Protein AF-A0A9D4F0Q8-F1 (afdb_monomer_lite)

InterPro domains:
  IPR007889 DNA binding HTH domain, Psq-type [PF05225] (1-24)

Secondary structure (DSSP, 8-state):
--HHHHHHHHT--HHHHHHHHTTSS-TTPPPS---SS-HHHHHHHHHHHHHHHHTT----HHHHHHHHHHHHHHTT-PPPGGGSSS--

Sequence (88 aa):
MSVYRAARVYQVPESTLRDRARQNVSIYCHHGENKLFTEDKERKLVDHIVYMADIGYGSPLMGMQYMAWDYALSLHKPPGLDVFFSLQ

Radius of gyration: 20.19 Å; chains: 1; bounding box: 49×25×42 Å

pLDDT: mean 74.23, std 14.29, range [35.09, 95.19]

Organism: Dreissena polymorpha (NCBI:txid45954)

Structure (mmCIF, N/CA/C/O backbone):
data_AF-A0A9D4F0Q8-F1
#
_entry.id   AF-A0A9D4F0Q8-F1
#
loop_
_atom_site.group_PDB
_atom_site.id
_atom_site.type_symbol
_atom_site.label_atom_id
_atom_site.label_alt_id
_atom_site.label_comp_id
_atom_site.label_asym_id
_atom_site.label_entity_id
_atom_site.label_seq_id
_atom_site.pdbx_PDB_ins_code
_atom_site.Cartn_x
_atom_site.Cartn_y
_atom_site.Cartn_z
_atom_site.occupancy
_atom_site.B_iso_or_equiv
_atom_site.auth_seq_id
_atom_site.auth_comp_id
_atom_site.auth_asym_id
_atom_site.auth_atom_id
_atom_site.pdbx_PDB_model_num
ATOM 1 N N . MET A 1 1 ? -29.440 1.402 19.055 1.00 68.81 1 MET A N 1
ATOM 2 C CA . MET A 1 1 ? -29.057 0.452 17.978 1.00 68.81 1 MET A CA 1
ATOM 3 C C . MET A 1 1 ? -28.134 -0.605 18.573 1.00 68.81 1 MET A C 1
ATOM 5 O O 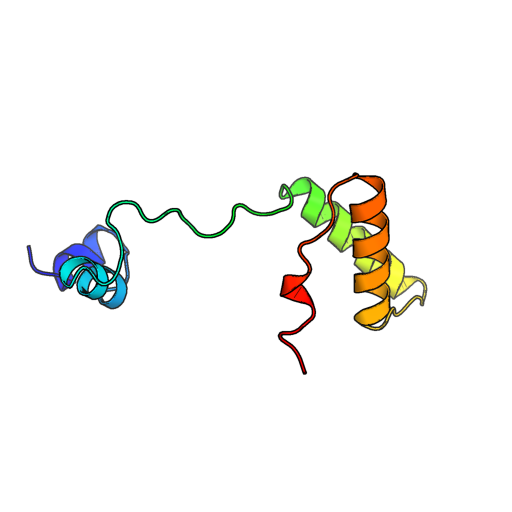. MET A 1 1 ? -27.337 -0.237 19.422 1.00 68.81 1 MET A O 1
ATOM 9 N N . SER A 1 2 ? -28.223 -1.880 18.173 1.00 88.94 2 SER A N 1
ATOM 10 C CA . SER A 1 2 ? -27.227 -2.883 18.589 1.00 88.94 2 SER A CA 1
ATOM 11 C C . SER A 1 2 ? -25.924 -2.714 17.803 1.00 88.94 2 SER A C 1
ATOM 13 O O . SER A 1 2 ? -25.954 -2.264 16.654 1.00 88.94 2 SER A O 1
ATOM 15 N N . VAL A 1 3 ? -24.792 -3.106 18.399 1.00 86.50 3 VAL A N 1
ATOM 16 C CA . VAL A 1 3 ? -23.465 -3.041 17.754 1.00 86.50 3 VAL A CA 1
ATOM 17 C C . VAL A 1 3 ? -23.450 -3.841 16.447 1.00 86.50 3 VAL A C 1
ATOM 19 O 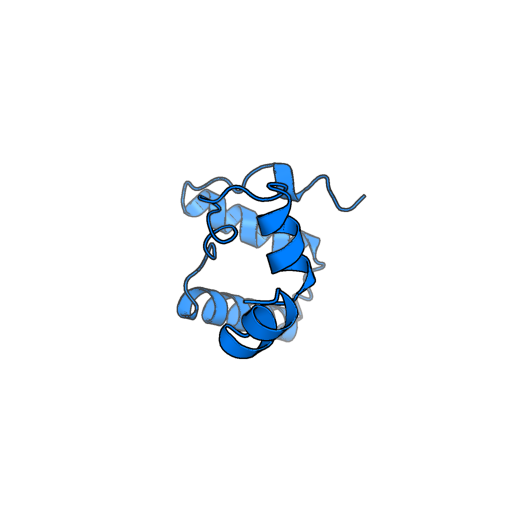O . VAL A 1 3 ? -22.958 -3.362 15.433 1.00 86.50 3 VAL A O 1
ATOM 22 N N . TYR A 1 4 ? -24.111 -5.000 16.433 1.00 88.94 4 TYR A N 1
ATOM 23 C CA . TYR A 1 4 ? -24.311 -5.822 15.239 1.00 88.94 4 TYR A CA 1
ATOM 24 C C . TYR A 1 4 ? -25.050 -5.087 14.108 1.00 88.94 4 TYR A C 1
ATOM 26 O O . TYR A 1 4 ? -24.654 -5.139 12.943 1.00 88.94 4 TYR A O 1
ATOM 34 N N . ARG A 1 5 ? -26.138 -4.377 14.440 1.00 91.81 5 ARG A N 1
ATOM 35 C CA . ARG A 1 5 ? -26.923 -3.636 13.444 1.00 91.81 5 ARG A CA 1
ATOM 36 C C . ARG A 1 5 ? -26.127 -2.457 12.889 1.00 91.81 5 ARG A C 1
ATOM 38 O O . ARG A 1 5 ? -26.190 -2.210 11.691 1.00 91.81 5 ARG A O 1
ATOM 45 N N . ALA A 1 6 ? -25.348 -1.783 13.733 1.00 90.75 6 ALA A N 1
ATOM 46 C CA . ALA A 1 6 ? -24.427 -0.738 13.300 1.00 90.75 6 ALA A CA 1
ATOM 47 C C . ALA A 1 6 ? -23.322 -1.298 12.382 1.00 90.75 6 ALA A C 1
ATOM 49 O O . ALA A 1 6 ? -23.072 -0.720 11.330 1.00 90.75 6 ALA A O 1
ATOM 50 N N . ALA A 1 7 ? -22.735 -2.454 12.711 1.00 91.56 7 ALA A N 1
ATOM 51 C CA . ALA A 1 7 ? -21.706 -3.098 11.889 1.00 91.56 7 ALA A CA 1
ATOM 52 C C . ALA A 1 7 ? -22.190 -3.364 10.455 1.00 91.56 7 ALA A C 1
ATOM 54 O O . ALA A 1 7 ? -21.498 -3.044 9.491 1.00 91.56 7 ALA A O 1
ATOM 55 N N . ARG A 1 8 ? -23.420 -3.879 10.304 1.00 90.81 8 ARG A N 1
ATOM 56 C CA . ARG A 1 8 ? -24.023 -4.115 8.982 1.00 90.81 8 ARG A CA 1
ATOM 57 C C . ARG A 1 8 ? -24.319 -2.832 8.207 1.00 90.81 8 ARG A C 1
ATOM 59 O O . ARG A 1 8 ? -24.101 -2.804 7.003 1.00 90.81 8 ARG A O 1
ATOM 66 N N . VAL A 1 9 ? -24.839 -1.802 8.875 1.00 95.19 9 VAL A N 1
ATOM 67 C CA . VAL A 1 9 ? -25.224 -0.535 8.226 1.00 95.19 9 VAL A CA 1
ATOM 68 C C . VAL A 1 9 ? -23.997 0.239 7.756 1.00 95.19 9 VAL A C 1
ATOM 70 O O . VAL A 1 9 ? -23.988 0.749 6.642 1.00 95.19 9 VAL A O 1
ATOM 73 N N . TYR A 1 10 ? -22.964 0.309 8.594 1.00 89.06 10 TYR A N 1
ATOM 74 C CA . TYR A 1 10 ? -21.770 1.107 8.322 1.00 89.06 10 TYR A CA 1
ATOM 75 C C . TYR A 1 10 ? -20.641 0.317 7.653 1.00 89.06 10 TYR A C 1
ATOM 77 O O . TYR A 1 10 ? -19.601 0.896 7.370 1.00 89.06 10 TYR A O 1
ATOM 85 N N . GLN A 1 11 ? -20.826 -0.987 7.410 1.00 90.44 11 GLN A N 1
ATOM 86 C CA . GLN A 1 11 ? -19.794 -1.884 6.869 1.00 90.44 11 GLN A CA 1
ATOM 87 C C . GLN A 1 11 ? -18.471 -1.823 7.654 1.00 90.44 11 GLN A C 1
ATOM 89 O O . GLN A 1 11 ? -17.383 -1.934 7.097 1.00 90.44 11 GLN A O 1
ATOM 94 N N . VAL A 1 12 ? -18.567 -1.654 8.974 1.00 87.62 12 VAL A N 1
ATOM 95 C CA . VAL A 1 12 ? -17.418 -1.639 9.886 1.00 87.62 12 VAL A CA 1
ATOM 96 C C . VAL A 1 12 ? -17.438 -2.927 10.711 1.00 87.62 12 VAL A C 1
ATOM 98 O O . VAL A 1 12 ? -18.507 -3.293 11.208 1.00 87.62 12 VAL A O 1
ATOM 101 N N . PRO A 1 13 ? -16.295 -3.613 10.906 1.00 91.00 13 PRO A N 1
ATOM 102 C CA . PRO A 1 13 ? -16.225 -4.798 11.754 1.00 91.00 13 PRO A CA 1
ATOM 103 C C . PRO A 1 13 ? -16.776 -4.555 13.162 1.00 91.00 13 PRO A C 1
ATOM 105 O O . PRO A 1 13 ? -16.564 -3.504 13.772 1.00 91.00 13 PRO A O 1
ATOM 108 N N . GLU A 1 14 ? -17.466 -5.557 13.709 1.00 91.12 14 GLU A N 1
ATOM 109 C CA . GLU A 1 14 ? -18.076 -5.443 15.036 1.00 91.12 14 GLU A CA 1
ATOM 110 C C . GLU A 1 14 ? -17.022 -5.231 16.133 1.00 91.12 14 GLU A C 1
ATOM 112 O O . GLU A 1 14 ? -17.266 -4.482 17.077 1.00 91.12 14 GLU A O 1
ATOM 117 N N . SER A 1 15 ? -15.837 -5.832 15.984 1.00 89.88 15 SER A N 1
ATOM 118 C CA . SER A 1 15 ? -14.687 -5.626 16.872 1.00 89.88 15 SER A CA 1
ATOM 119 C C . SER A 1 15 ? -14.319 -4.147 16.977 1.00 89.88 15 SER A C 1
ATOM 121 O O . SER A 1 15 ? -14.315 -3.600 18.075 1.00 89.88 15 SER A O 1
ATOM 12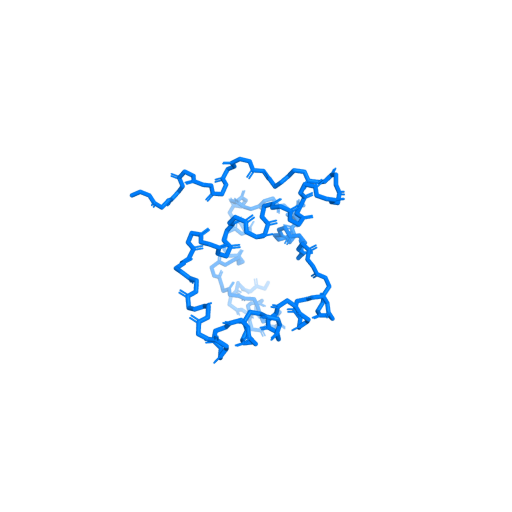3 N N . THR A 1 16 ? -14.154 -3.463 15.843 1.00 87.19 16 THR A N 1
ATOM 124 C CA . THR A 1 16 ? -13.836 -2.030 15.781 1.00 87.19 16 THR A CA 1
ATOM 125 C C . THR A 1 16 ? -14.899 -1.167 16.466 1.00 87.19 16 THR A C 1
ATOM 127 O O . THR A 1 16 ? -14.576 -0.191 17.144 1.00 87.19 16 THR A O 1
ATOM 130 N N . LEU A 1 17 ? -16.181 -1.520 16.327 1.00 88.25 17 LEU A N 1
ATOM 131 C CA . LEU A 1 17 ? -17.266 -0.803 17.003 1.00 88.25 17 LEU A CA 1
ATOM 132 C C . LEU A 1 17 ? -17.303 -1.079 18.511 1.00 88.25 17 LEU A C 1
ATOM 134 O O . LEU A 1 17 ? -17.582 -0.164 19.286 1.00 88.25 17 LEU A O 1
ATOM 138 N N . ARG A 1 18 ? -17.002 -2.311 18.943 1.00 90.81 18 ARG A N 1
ATOM 139 C CA . ARG A 1 18 ? -16.882 -2.657 20.368 1.00 90.81 18 ARG A CA 1
ATOM 140 C C . ARG A 1 18 ? -15.699 -1.945 21.016 1.00 90.81 18 ARG A C 1
ATOM 142 O O . ARG A 1 18 ? -15.856 -1.430 22.119 1.00 90.81 18 ARG A O 1
ATOM 149 N N . ASP A 1 19 ? -14.564 -1.863 20.332 1.00 88.38 19 ASP A N 1
ATOM 150 C CA . ASP A 1 19 ? -13.382 -1.150 20.821 1.00 88.38 19 ASP A CA 1
ATOM 151 C C . ASP A 1 19 ? -13.647 0.353 20.958 1.00 88.38 19 ASP A C 1
ATOM 153 O O . ASP A 1 19 ? -13.270 0.959 21.961 1.00 88.38 19 ASP A O 1
ATOM 157 N N . ARG A 1 20 ? -14.408 0.939 20.022 1.00 83.75 20 ARG A N 1
ATOM 158 C CA . ARG A 1 20 ? -14.912 2.316 20.149 1.00 83.75 20 ARG A CA 1
ATOM 159 C C . ARG A 1 20 ? -15.878 2.490 21.319 1.00 83.75 20 ARG A C 1
ATOM 161 O O . ARG A 1 20 ? -15.754 3.455 22.064 1.00 83.75 20 ARG A O 1
ATOM 168 N N . ALA A 1 21 ? -16.816 1.564 21.514 1.00 85.69 21 ALA A N 1
ATOM 169 C CA . ALA A 1 21 ? -17.768 1.628 22.627 1.00 85.69 21 ALA A CA 1
ATOM 170 C C . ALA A 1 21 ? -17.083 1.506 23.999 1.00 85.69 21 ALA A C 1
ATOM 172 O O . ALA A 1 21 ? -17.556 2.075 24.979 1.00 85.69 21 ALA A O 1
ATOM 173 N N . ARG A 1 22 ? -15.959 0.782 24.059 1.00 88.56 22 ARG A N 1
ATOM 174 C CA . ARG A 1 22 ? -15.122 0.610 25.255 1.00 88.56 22 ARG A CA 1
ATOM 175 C C . ARG A 1 22 ? -14.108 1.736 25.470 1.00 88.56 22 ARG A C 1
ATOM 177 O O . ARG A 1 22 ? -13.365 1.667 26.436 1.00 88.56 22 ARG A O 1
ATOM 184 N N . GLN A 1 23 ? -14.073 2.744 24.593 1.00 82.31 23 GLN A N 1
ATOM 185 C CA . GLN A 1 23 ? -13.092 3.839 24.614 1.00 82.31 23 GLN A CA 1
ATOM 186 C C . GLN A 1 23 ? -11.628 3.382 24.460 1.00 82.31 23 GLN A C 1
ATOM 188 O O . GLN A 1 23 ? -10.713 4.142 24.758 1.00 82.31 23 GLN A O 1
ATOM 193 N N . ASN A 1 24 ? -11.389 2.177 23.924 1.00 82.94 24 ASN A N 1
ATOM 194 C CA . ASN A 1 24 ? -10.037 1.706 23.593 1.00 82.94 24 ASN A CA 1
ATOM 195 C C . ASN A 1 24 ? -9.429 2.478 22.410 1.00 82.94 24 ASN A C 1
ATOM 197 O O . ASN A 1 24 ? -8.219 2.470 22.213 1.00 82.94 24 ASN A O 1
ATOM 201 N N . VAL A 1 25 ? -10.273 3.127 21.602 1.00 78.56 25 VAL A N 1
ATOM 202 C CA . VAL A 1 25 ? -9.877 3.921 20.436 1.00 78.56 25 VAL A CA 1
ATOM 203 C C . VAL A 1 25 ? -10.408 5.337 20.616 1.00 78.56 25 VAL A C 1
ATOM 205 O O . VAL A 1 25 ? -11.601 5.524 20.863 1.00 78.56 25 VAL A O 1
ATOM 208 N N . SER A 1 26 ? -9.530 6.333 20.474 1.00 77.00 26 SER A N 1
ATOM 209 C CA . SER A 1 26 ? -9.919 7.747 20.508 1.00 77.00 26 SER A CA 1
ATOM 210 C C . SER A 1 26 ? -10.983 8.046 19.450 1.00 77.00 26 SER A C 1
ATOM 212 O O . SER A 1 26 ? -10.915 7.555 18.322 1.00 77.00 26 SER A O 1
ATOM 214 N N . ILE A 1 27 ? -11.949 8.898 19.802 1.00 74.00 27 ILE A N 1
ATOM 215 C CA . ILE A 1 27 ? -12.959 9.419 18.866 1.00 74.00 27 ILE A CA 1
ATOM 216 C C . ILE A 1 27 ? -12.270 10.186 17.725 1.00 74.00 27 ILE A C 1
ATOM 218 O O . ILE A 1 27 ? -12.714 10.132 16.581 1.00 74.00 27 ILE A O 1
ATOM 222 N N . TYR A 1 28 ? -11.143 10.830 18.032 1.00 76.56 28 TYR A N 1
ATOM 223 C CA . TYR A 1 28 ? -10.290 11.548 17.089 1.00 76.56 28 TYR A CA 1
ATOM 224 C C . TYR A 1 28 ? -9.117 10.671 16.640 1.00 76.56 28 TYR A C 1
ATOM 226 O O . TYR A 1 28 ? -7.953 11.039 16.772 1.00 76.56 28 TYR A O 1
ATOM 234 N N . CYS A 1 29 ? -9.413 9.464 16.160 1.00 67.88 29 CYS A N 1
ATOM 235 C CA . CYS A 1 29 ? -8.413 8.624 15.514 1.00 67.88 29 CYS A CA 1
ATOM 236 C C . CYS A 1 29 ? -8.182 9.117 14.080 1.00 67.88 29 CYS A C 1
ATOM 238 O O . CYS A 1 29 ? -9.113 9.150 13.270 1.00 67.88 29 CYS A O 1
ATOM 240 N N . HIS A 1 30 ? -6.941 9.472 13.754 1.00 64.38 30 HIS A N 1
ATOM 241 C CA . HIS A 1 30 ? -6.543 9.614 12.362 1.00 64.38 30 HIS A CA 1
ATOM 242 C C . HIS A 1 30 ? -6.508 8.221 11.727 1.00 64.38 30 HIS A C 1
ATOM 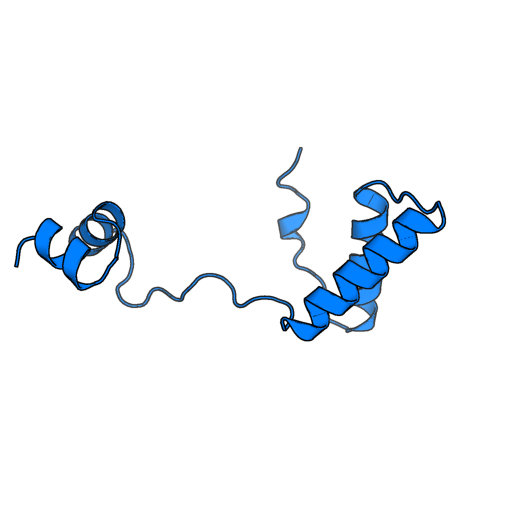244 O O . HIS A 1 30 ? -6.087 7.245 12.352 1.00 64.38 30 HIS A O 1
ATOM 250 N N . HIS A 1 31 ? -6.981 8.121 10.487 1.00 66.44 31 HIS A N 1
ATOM 251 C CA . HIS A 1 31 ? -6.606 7.009 9.615 1.00 66.44 31 HIS A CA 1
ATOM 252 C C . HIS A 1 31 ? -5.074 6.889 9.628 1.00 66.44 31 HIS A C 1
ATOM 254 O O . HIS A 1 31 ? -4.394 7.906 9.792 1.00 66.44 31 HIS A O 1
ATOM 260 N N . GLY A 1 32 ? -4.560 5.656 9.528 1.00 68.06 32 GLY A N 1
ATOM 261 C CA . GLY A 1 32 ? -3.121 5.377 9.566 1.00 68.06 32 GLY A CA 1
ATOM 262 C C . GLY A 1 32 ? -2.326 6.261 8.603 1.00 68.06 32 GLY A C 1
ATOM 263 O O . GLY A 1 32 ? -2.911 6.952 7.769 1.00 68.06 32 GLY A O 1
ATOM 264 N N . GLU A 1 33 ? -1.000 6.255 8.744 1.00 68.56 33 GLU A N 1
ATOM 265 C CA . GLU A 1 33 ? -0.120 7.159 8.000 1.00 68.56 33 GLU A CA 1
ATOM 266 C C . GLU A 1 33 ? -0.526 7.285 6.530 1.00 68.56 33 GLU A C 1
ATOM 268 O O . GLU A 1 33 ? -0.747 6.296 5.823 1.00 68.56 33 GLU A O 1
ATOM 273 N N . ASN A 1 34 ? -0.673 8.535 6.087 1.00 69.38 34 ASN A N 1
ATOM 274 C CA . ASN A 1 34 ? -0.978 8.821 4.697 1.00 69.38 34 ASN A CA 1
ATOM 275 C C . ASN A 1 34 ? 0.107 8.178 3.832 1.00 69.38 34 ASN A C 1
ATOM 277 O O . ASN A 1 34 ? 1.291 8.282 4.154 1.00 69.38 34 ASN A O 1
ATOM 281 N N . LYS A 1 35 ? -0.299 7.538 2.730 1.00 73.75 35 LYS A N 1
ATOM 282 C CA . LYS A 1 35 ? 0.634 6.914 1.786 1.00 73.75 35 LYS A CA 1
ATOM 283 C C . LYS A 1 35 ? 1.780 7.881 1.465 1.00 73.75 35 LYS A C 1
ATOM 285 O O . LYS A 1 35 ? 1.534 9.025 1.077 1.00 73.75 35 LYS A O 1
ATOM 290 N N . LEU A 1 36 ? 3.022 7.414 1.621 1.00 75.62 36 LEU A N 1
ATOM 291 C CA . LEU A 1 36 ? 4.231 8.208 1.359 1.00 75.62 36 LEU A CA 1
ATOM 292 C C . LEU A 1 36 ? 4.291 8.697 -0.095 1.00 75.62 36 LEU A C 1
ATOM 294 O O . LEU A 1 36 ? 4.818 9.776 -0.381 1.00 75.62 36 LEU A O 1
ATOM 298 N N . PHE A 1 37 ? 3.722 7.915 -1.011 1.00 76.19 37 PHE A N 1
ATOM 299 C CA . PHE A 1 37 ? 3.709 8.184 -2.437 1.00 76.19 37 PHE A CA 1
ATOM 300 C C . PHE A 1 37 ? 2.276 8.241 -2.979 1.00 76.19 37 PHE A C 1
ATOM 302 O O . PHE A 1 37 ? 1.363 7.566 -2.510 1.00 76.19 37 PHE A O 1
ATOM 309 N N . THR A 1 38 ? 2.075 9.085 -3.990 1.00 88.06 38 THR A N 1
ATOM 310 C CA . THR A 1 38 ? 0.865 9.076 -4.822 1.00 88.06 38 THR A CA 1
ATOM 311 C C . THR A 1 38 ? 0.866 7.818 -5.690 1.00 88.06 38 THR A C 1
ATOM 313 O O . THR A 1 38 ? 1.940 7.360 -6.075 1.00 88.06 38 THR A O 1
ATOM 316 N N . GLU A 1 39 ? -0.307 7.309 -6.065 1.00 85.62 39 GLU A N 1
ATOM 317 C CA . GLU A 1 39 ? -0.446 6.094 -6.885 1.00 85.62 39 GLU A CA 1
ATOM 318 C C . GLU A 1 39 ? 0.420 6.128 -8.162 1.00 85.62 39 GLU A C 1
ATOM 320 O O . GLU A 1 39 ? 1.093 5.153 -8.490 1.00 85.62 39 GLU A O 1
ATOM 325 N N . ASP A 1 40 ? 0.505 7.283 -8.830 1.00 86.81 40 ASP A N 1
ATOM 326 C CA . ASP A 1 40 ? 1.345 7.461 -10.023 1.00 86.81 40 ASP A CA 1
ATOM 327 C C . ASP A 1 40 ? 2.845 7.297 -9.743 1.00 86.81 40 ASP A C 1
ATOM 329 O O . ASP A 1 40 ? 3.604 6.827 -10.592 1.00 86.81 40 ASP A O 1
ATOM 333 N N . LYS A 1 41 ? 3.295 7.713 -8.554 1.00 82.75 41 LYS A N 1
ATOM 334 C CA . LYS A 1 41 ? 4.694 7.575 -8.127 1.00 82.75 41 LYS A CA 1
ATOM 335 C C . LYS A 1 41 ? 4.994 6.137 -7.726 1.00 82.75 41 LYS A C 1
ATOM 337 O O . LYS A 1 41 ? 6.061 5.638 -8.069 1.00 82.75 41 LYS A O 1
ATOM 342 N N . GLU A 1 42 ? 4.051 5.476 -7.057 1.00 82.75 42 GLU A N 1
ATOM 343 C CA . GLU A 1 42 ? 4.159 4.056 -6.710 1.00 82.75 42 GLU A CA 1
ATOM 344 C C . GLU A 1 42 ? 4.275 3.202 -7.974 1.00 82.75 42 GLU A C 1
ATOM 346 O O . GLU A 1 42 ? 5.170 2.368 -8.064 1.00 82.75 42 GLU A O 1
ATOM 351 N N . ARG A 1 43 ? 3.453 3.476 -8.997 1.00 89.69 43 ARG A N 1
ATOM 352 C CA . ARG A 1 43 ? 3.498 2.748 -10.272 1.00 89.69 43 ARG A CA 1
ATOM 353 C C . ARG A 1 43 ? 4.856 2.870 -10.964 1.00 89.69 43 ARG A C 1
ATOM 355 O O . ARG A 1 43 ? 5.449 1.861 -11.319 1.00 89.69 43 ARG A O 1
ATOM 362 N N . LYS A 1 44 ? 5.398 4.089 -11.059 1.00 88.56 44 LYS A N 1
ATOM 363 C CA . LYS A 1 44 ? 6.734 4.329 -11.636 1.00 88.56 44 LYS A CA 1
ATOM 364 C C . LYS A 1 44 ? 7.850 3.621 -10.868 1.00 88.56 44 LYS A C 1
ATOM 366 O O . LYS A 1 44 ? 8.810 3.163 -11.478 1.00 88.56 44 LYS A O 1
ATOM 371 N N . LEU A 1 45 ? 7.737 3.551 -9.542 1.00 84.06 45 LEU A N 1
ATOM 372 C CA . LEU A 1 45 ? 8.709 2.859 -8.701 1.00 84.06 45 LEU A CA 1
ATOM 373 C C . LEU A 1 45 ? 8.646 1.341 -8.917 1.00 84.06 45 LEU A C 1
ATOM 375 O O . LEU A 1 45 ? 9.690 0.710 -9.051 1.00 84.06 45 LEU A O 1
ATOM 379 N N . VAL A 1 46 ? 7.442 0.772 -9.023 1.00 86.38 46 VAL A N 1
ATOM 380 C CA . VAL A 1 46 ? 7.247 -0.650 -9.345 1.00 86.38 46 VAL A CA 1
ATOM 381 C C . VAL A 1 46 ? 7.805 -0.978 -10.728 1.00 86.38 46 VAL A C 1
ATOM 383 O O . VAL A 1 46 ? 8.599 -1.907 -10.842 1.00 86.38 46 VAL A O 1
ATOM 386 N N . ASP A 1 47 ? 7.469 -0.190 -11.751 1.00 89.12 47 ASP A N 1
ATOM 387 C CA . ASP A 1 47 ? 7.960 -0.401 -13.119 1.00 89.12 47 ASP A CA 1
ATOM 388 C C . ASP A 1 47 ? 9.493 -0.359 -13.179 1.00 89.12 47 ASP A C 1
ATOM 390 O O . ASP A 1 47 ? 10.125 -1.186 -13.835 1.00 89.12 47 ASP A O 1
ATOM 394 N N . HIS A 1 48 ? 10.106 0.571 -12.442 1.00 82.25 48 HIS A N 1
ATOM 395 C CA . HIS A 1 48 ? 11.558 0.667 -12.343 1.00 82.25 48 HIS A CA 1
ATOM 396 C C . HIS A 1 48 ? 12.172 -0.559 -11.655 1.00 82.25 48 HIS A C 1
ATOM 398 O O . HIS A 1 48 ? 13.172 -1.089 -12.129 1.00 82.25 48 HIS A O 1
ATOM 404 N N . ILE A 1 49 ? 11.571 -1.048 -10.568 1.00 79.38 49 ILE A N 1
ATOM 405 C CA . ILE A 1 49 ? 12.045 -2.247 -9.862 1.00 79.38 49 ILE A CA 1
ATOM 406 C C . ILE A 1 49 ? 11.945 -3.492 -10.752 1.00 79.38 49 ILE A C 1
ATOM 408 O O . ILE A 1 49 ? 12.883 -4.288 -10.784 1.00 79.38 49 ILE A O 1
ATOM 412 N N . VAL A 1 50 ? 10.843 -3.646 -11.492 1.00 84.06 50 VAL A N 1
ATOM 413 C CA . VAL A 1 50 ? 10.651 -4.753 -12.443 1.00 84.06 50 VAL A CA 1
ATOM 414 C C . VAL A 1 50 ? 11.693 -4.683 -13.556 1.00 84.06 50 VAL A C 1
ATOM 416 O O . VAL A 1 50 ? 12.375 -5.671 -13.813 1.00 84.06 50 VAL A O 1
ATOM 419 N N . TYR A 1 51 ? 11.897 -3.499 -14.140 1.00 82.12 51 TYR A N 1
ATOM 420 C CA . TYR A 1 51 ? 12.936 -3.287 -15.145 1.00 82.12 51 TYR A CA 1
ATOM 421 C C . TYR A 1 51 ? 14.326 -3.663 -14.618 1.00 82.12 51 TYR A C 1
ATOM 423 O O . TYR A 1 51 ? 15.067 -4.357 -15.309 1.00 82.12 51 TYR A O 1
ATOM 431 N N . MET A 1 52 ? 14.671 -3.260 -13.388 1.00 71.50 52 MET A N 1
ATOM 432 C CA . MET A 1 52 ? 15.950 -3.613 -12.762 1.00 71.50 52 MET A CA 1
ATOM 433 C C . MET A 1 52 ? 16.108 -5.125 -12.550 1.00 71.50 52 MET A C 1
ATOM 435 O O . MET A 1 52 ? 17.196 -5.660 -12.760 1.00 71.50 52 MET A O 1
ATOM 439 N N . ALA A 1 53 ? 15.034 -5.822 -12.176 1.00 73.12 53 ALA A N 1
ATOM 440 C CA . ALA A 1 53 ? 15.057 -7.274 -12.036 1.00 73.12 53 ALA A CA 1
ATOM 441 C C . ALA A 1 53 ? 15.287 -7.977 -13.389 1.00 73.12 53 ALA A C 1
ATOM 443 O O . ALA A 1 53 ? 16.107 -8.895 -13.464 1.00 73.12 53 ALA A O 1
ATOM 444 N N . ASP A 1 54 ? 14.632 -7.509 -14.455 1.00 73.75 54 ASP A N 1
ATOM 445 C CA . ASP A 1 54 ? 14.723 -8.093 -15.801 1.00 73.75 54 ASP A CA 1
ATOM 446 C C . ASP A 1 54 ? 16.112 -7.933 -16.436 1.00 73.75 54 ASP A C 1
ATOM 448 O O . ASP A 1 54 ? 16.598 -8.841 -17.111 1.00 73.75 54 ASP A O 1
ATOM 452 N N . ILE A 1 55 ? 16.804 -6.817 -16.182 1.00 76.50 55 ILE A N 1
ATOM 453 C CA . ILE A 1 55 ? 18.181 -6.595 -16.665 1.00 76.50 55 ILE A CA 1
ATOM 454 C C . ILE A 1 55 ? 19.243 -7.367 -15.859 1.00 76.50 55 ILE A C 1
ATOM 456 O O . ILE A 1 55 ? 20.440 -7.117 -16.007 1.00 76.50 55 ILE A O 1
ATOM 460 N N . GLY A 1 56 ? 18.831 -8.294 -14.988 1.00 60.78 56 GLY A N 1
ATOM 461 C CA . GLY A 1 56 ? 19.734 -9.137 -14.204 1.00 60.78 56 GLY A CA 1
ATOM 462 C C . GLY A 1 56 ? 20.344 -8.440 -12.987 1.00 60.78 56 GLY A C 1
ATOM 463 O O . GLY A 1 56 ? 21.110 -9.062 -12.251 1.00 60.78 56 GLY A O 1
ATOM 464 N N . TYR A 1 57 ? 19.955 -7.192 -12.707 1.00 60.12 57 TYR A N 1
ATOM 465 C CA . TYR A 1 57 ? 20.165 -6.552 -11.409 1.00 60.12 57 TYR A CA 1
ATOM 466 C C . TYR A 1 57 ? 19.100 -7.070 -10.434 1.00 60.12 57 TYR A C 1
ATOM 468 O O . TYR A 1 57 ? 18.294 -6.311 -9.896 1.00 60.12 57 TYR A O 1
ATOM 476 N N . GLY A 1 58 ? 19.088 -8.391 -10.215 1.00 52.69 58 GLY A N 1
ATOM 477 C CA . GLY A 1 58 ? 18.328 -9.051 -9.159 1.00 52.69 58 GLY A CA 1
ATOM 478 C C . GLY A 1 58 ? 18.837 -8.560 -7.811 1.00 52.69 58 GLY A C 1
ATOM 479 O O . GLY A 1 58 ? 19.685 -9.184 -7.180 1.00 52.69 58 GLY A O 1
ATOM 480 N N . SER A 1 59 ? 18.394 -7.371 -7.422 1.00 54.59 59 SER A N 1
ATOM 481 C CA . SER A 1 59 ? 18.881 -6.701 -6.234 1.00 54.59 59 SER A CA 1
ATOM 482 C C . SER A 1 59 ? 18.275 -7.434 -5.038 1.00 54.59 59 SER A C 1
ATOM 484 O O . SER A 1 59 ? 17.044 -7.472 -4.930 1.00 54.59 59 SER A O 1
ATOM 486 N N . PRO A 1 60 ? 19.077 -8.047 -4.144 1.00 67.31 60 PRO A N 1
ATOM 487 C CA . PRO A 1 60 ? 18.544 -8.550 -2.883 1.00 67.31 60 PRO A CA 1
ATOM 488 C C . PRO A 1 60 ? 17.815 -7.396 -2.185 1.00 67.31 60 PRO A C 1
ATOM 490 O O . PRO A 1 60 ? 18.175 -6.241 -2.395 1.00 67.31 60 PRO A O 1
ATOM 493 N N . LEU A 1 61 ? 16.804 -7.678 -1.359 1.00 59.66 61 LEU A N 1
ATOM 494 C CA . LEU A 1 61 ? 16.003 -6.665 -0.644 1.00 59.66 61 LEU A CA 1
ATOM 495 C C . LEU A 1 61 ? 16.837 -5.486 -0.090 1.00 59.66 61 LEU A C 1
ATOM 497 O O . LEU A 1 61 ? 16.408 -4.338 -0.173 1.00 59.66 61 LEU A O 1
ATOM 501 N N . MET A 1 62 ? 18.061 -5.760 0.377 1.00 61.50 62 MET A N 1
ATOM 502 C CA . MET A 1 62 ? 19.065 -4.759 0.762 1.00 61.50 62 MET A CA 1
ATOM 503 C C . MET A 1 62 ? 19.375 -3.718 -0.324 1.00 61.50 62 MET A C 1
ATOM 505 O O . MET A 1 62 ? 19.375 -2.526 -0.044 1.00 61.50 62 MET A O 1
ATOM 509 N N . GLY A 1 63 ? 19.638 -4.126 -1.564 1.00 66.56 63 GLY A N 1
ATOM 510 C CA . GLY A 1 63 ? 19.962 -3.207 -2.654 1.00 66.56 63 GLY A CA 1
ATOM 511 C C . GLY A 1 63 ? 18.790 -2.293 -3.016 1.00 66.56 63 GLY A C 1
ATOM 512 O O . GLY A 1 63 ? 18.995 -1.112 -3.285 1.00 66.56 63 GLY A O 1
ATOM 513 N N . MET A 1 64 ? 17.551 -2.787 -2.928 1.00 66.69 64 MET A N 1
ATOM 514 C CA . MET A 1 64 ? 16.360 -1.942 -3.090 1.00 66.69 64 MET A CA 1
ATOM 515 C C . MET A 1 64 ? 16.203 -0.943 -1.938 1.00 66.69 64 MET A C 1
ATOM 517 O O . MET A 1 64 ? 15.851 0.210 -2.181 1.00 66.69 64 MET A O 1
ATOM 521 N N . GLN A 1 65 ? 16.516 -1.351 -0.704 1.00 67.75 65 GLN A N 1
ATOM 522 C CA . GLN A 1 65 ? 16.526 -0.456 0.457 1.00 67.75 65 GLN A CA 1
ATOM 523 C C . GLN A 1 65 ? 17.577 0.653 0.316 1.00 67.75 65 GLN A C 1
ATOM 525 O O . GLN A 1 65 ? 17.255 1.808 0.580 1.00 67.75 65 GLN A O 1
ATOM 530 N N . TYR A 1 66 ? 18.788 0.340 -0.162 1.00 71.25 66 TYR A N 1
ATOM 531 C CA . TYR A 1 66 ? 19.822 1.348 -0.430 1.00 71.25 66 TYR A CA 1
ATOM 532 C C . TYR A 1 66 ? 19.413 2.325 -1.538 1.00 71.25 66 TYR A C 1
ATOM 534 O O . TYR A 1 6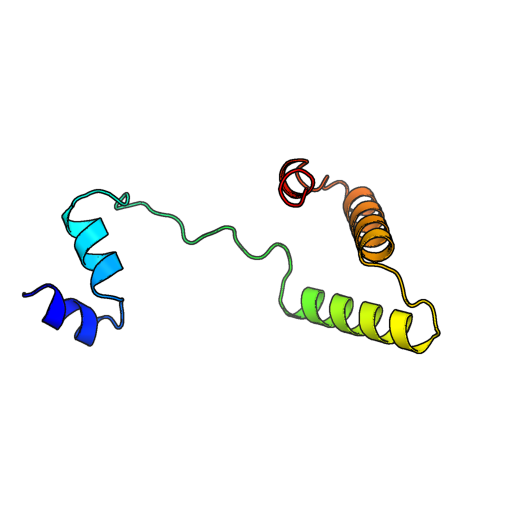6 ? 19.575 3.529 -1.379 1.00 71.25 66 TYR A O 1
ATOM 542 N N . MET A 1 67 ? 18.806 1.848 -2.627 1.00 70.50 67 MET A N 1
ATOM 543 C CA . MET A 1 67 ? 18.330 2.740 -3.692 1.00 70.50 67 MET A CA 1
ATOM 544 C C . MET A 1 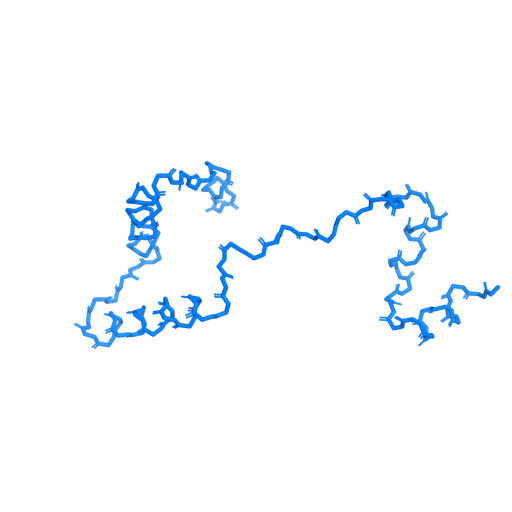67 ? 17.175 3.636 -3.234 1.00 70.50 67 MET A C 1
ATOM 546 O O . MET A 1 67 ? 17.134 4.821 -3.567 1.00 70.50 67 MET A O 1
ATOM 550 N N . ALA A 1 68 ? 16.244 3.094 -2.444 1.00 70.81 68 ALA A N 1
ATOM 551 C CA . ALA A 1 68 ? 15.177 3.883 -1.836 1.00 70.81 68 ALA A CA 1
ATOM 552 C C . ALA A 1 68 ? 15.737 4.921 -0.848 1.00 70.81 68 ALA A C 1
ATOM 554 O O . ALA A 1 68 ? 15.237 6.045 -0.790 1.00 70.81 68 ALA A O 1
ATOM 555 N N . TRP A 1 69 ? 16.796 4.565 -0.114 1.00 69.81 69 TRP A N 1
ATOM 556 C CA . TRP A 1 69 ? 17.520 5.454 0.790 1.00 69.81 69 TRP A CA 1
ATOM 557 C C . TRP A 1 69 ? 18.211 6.599 0.042 1.00 69.81 69 TRP A C 1
ATOM 559 O O . TRP A 1 69 ? 17.976 7.763 0.364 1.00 69.81 69 TRP A O 1
ATOM 569 N N . ASP A 1 70 ? 18.981 6.294 -1.004 1.00 73.94 70 ASP A N 1
ATOM 570 C CA . ASP A 1 70 ? 19.653 7.294 -1.842 1.00 73.94 70 ASP A CA 1
ATOM 571 C C . ASP A 1 70 ? 18.644 8.241 -2.504 1.00 73.94 70 ASP A C 1
ATOM 573 O O . ASP A 1 70 ? 18.840 9.461 -2.540 1.00 73.94 70 ASP A O 1
ATOM 577 N N . TYR A 1 71 ? 17.507 7.706 -2.957 1.00 75.00 71 TYR A N 1
ATOM 578 C CA . TYR A 1 71 ? 16.417 8.513 -3.496 1.00 75.00 71 TYR A CA 1
ATOM 579 C C . TYR A 1 71 ? 15.799 9.438 -2.435 1.00 75.00 71 TYR A C 1
ATOM 581 O O . TYR A 1 71 ? 15.583 10.623 -2.696 1.00 75.00 71 TYR A O 1
ATOM 589 N N . ALA A 1 72 ? 15.561 8.945 -1.220 1.00 73.06 72 ALA A N 1
ATOM 590 C CA . ALA A 1 72 ? 15.018 9.747 -0.125 1.00 73.06 72 ALA A CA 1
ATOM 591 C C . ALA A 1 72 ? 15.991 10.855 0.336 1.00 73.06 72 ALA A C 1
ATOM 593 O O . ALA A 1 72 ? 15.571 11.995 0.573 1.00 73.06 72 ALA A O 1
ATOM 594 N N . LEU A 1 73 ? 17.297 10.561 0.363 1.00 75.25 73 LEU A N 1
ATOM 595 C CA . LEU A 1 73 ? 18.354 11.549 0.597 1.00 75.25 73 LEU A CA 1
ATOM 596 C C . LEU A 1 73 ? 18.369 12.639 -0.481 1.00 75.25 73 LEU A C 1
ATOM 598 O O . LEU A 1 73 ? 18.448 13.822 -0.145 1.00 75.25 73 LEU A O 1
ATOM 602 N N . SER A 1 74 ? 18.227 12.263 -1.758 1.00 74.12 74 SER A N 1
ATOM 603 C CA . SER A 1 74 ? 18.162 13.217 -2.879 1.00 74.12 74 SER A CA 1
ATOM 604 C C . SER A 1 74 ? 16.966 14.178 -2.786 1.00 74.12 74 SER A C 1
ATOM 606 O O . SER A 1 74 ? 17.024 15.307 -3.268 1.00 74.12 74 SER A O 1
ATOM 608 N N . LEU A 1 75 ? 15.891 13.753 -2.115 1.00 77.19 75 LEU A N 1
ATOM 609 C CA . LEU A 1 75 ? 14.681 14.542 -1.881 1.00 77.19 75 LEU A CA 1
ATOM 610 C C . LEU A 1 75 ? 14.725 15.364 -0.580 1.00 77.19 75 LEU A C 1
ATOM 612 O O . LEU A 1 75 ? 13.714 15.975 -0.225 1.00 77.19 75 LEU A O 1
ATOM 616 N N . HIS A 1 76 ? 15.853 15.369 0.142 1.00 71.75 76 HIS A N 1
ATOM 617 C CA . HIS A 1 76 ? 16.008 15.989 1.466 1.00 71.75 76 HIS A CA 1
ATOM 618 C C . HIS A 1 76 ? 14.938 15.554 2.486 1.00 71.75 76 HIS A C 1
ATOM 620 O O . HIS A 1 76 ? 14.581 16.309 3.392 1.00 71.75 76 HIS A O 1
ATOM 626 N N . LYS A 1 77 ? 14.412 14.331 2.350 1.00 61.75 77 LYS A N 1
ATOM 627 C CA . LYS A 1 77 ? 13.459 13.734 3.292 1.00 61.75 77 LYS A CA 1
ATOM 628 C C . LYS A 1 77 ? 14.070 12.451 3.846 1.00 61.75 77 LYS A C 1
ATOM 630 O O . LYS A 1 77 ? 13.952 11.418 3.192 1.00 61.75 77 LYS A O 1
ATOM 635 N N . PRO A 1 78 ? 14.741 12.490 5.009 1.00 56.72 78 PRO A N 1
ATOM 636 C CA . PRO A 1 78 ? 15.301 11.277 5.581 1.00 56.72 78 PRO A CA 1
ATOM 637 C C . PRO A 1 78 ? 14.153 10.313 5.928 1.00 56.72 78 PRO A C 1
ATOM 639 O O . PRO A 1 78 ? 13.196 10.732 6.589 1.00 56.72 78 PRO A O 1
ATOM 642 N N . PRO A 1 79 ? 14.198 9.046 5.482 1.00 56.91 79 PRO A N 1
ATOM 643 C CA . PRO A 1 79 ? 13.245 8.050 5.943 1.00 56.91 79 PRO A CA 1
ATOM 644 C C . PRO A 1 79 ? 13.505 7.811 7.437 1.00 56.91 79 PRO A C 1
ATOM 646 O O . PRO A 1 79 ? 14.656 7.717 7.867 1.00 56.91 79 PRO A O 1
ATOM 649 N N . GLY A 1 80 ? 12.440 7.793 8.241 1.00 52.75 80 GLY A N 1
ATOM 650 C CA . GLY A 1 80 ? 12.542 7.598 9.686 1.00 52.75 80 GLY A CA 1
ATOM 651 C C . GLY A 1 80 ? 13.317 6.321 10.012 1.00 52.75 80 GLY A C 1
ATOM 652 O O . GLY A 1 80 ? 13.060 5.270 9.425 1.00 52.75 80 GLY A O 1
ATOM 653 N N . LEU A 1 81 ? 14.269 6.420 10.945 1.00 50.38 81 LEU A N 1
ATOM 654 C CA . LEU A 1 81 ? 15.144 5.325 11.388 1.00 50.38 81 LEU A CA 1
ATOM 655 C C . LEU A 1 81 ? 14.385 4.092 11.927 1.00 50.38 81 LEU A C 1
ATOM 657 O O . LEU A 1 81 ? 14.980 3.028 12.089 1.00 50.38 81 LEU A O 1
ATOM 661 N N . ASP A 1 82 ? 13.081 4.212 12.172 1.00 48.22 82 ASP A N 1
ATOM 662 C CA . ASP A 1 82 ? 12.259 3.208 12.849 1.00 48.22 82 ASP A CA 1
ATOM 663 C C . ASP A 1 82 ? 11.904 1.991 11.974 1.00 48.22 82 ASP A C 1
ATOM 665 O O . ASP A 1 82 ? 11.518 0.943 12.492 1.00 48.22 82 ASP A O 1
ATOM 669 N N . VAL A 1 83 ? 12.082 2.076 10.650 1.00 49.59 83 VAL A N 1
ATOM 670 C CA . VAL A 1 83 ? 11.735 0.971 9.732 1.00 49.59 83 VAL A CA 1
ATOM 671 C C . VAL A 1 83 ? 12.804 -0.136 9.720 1.00 49.59 83 VAL A C 1
ATOM 673 O O . VAL A 1 83 ? 12.519 -1.266 9.328 1.00 49.59 83 VAL A O 1
ATOM 676 N N . PHE A 1 84 ? 14.028 0.143 10.186 1.00 46.19 84 PHE A N 1
ATOM 677 C CA . PHE A 1 84 ? 15.161 -0.784 10.043 1.00 46.19 84 PHE A CA 1
ATOM 678 C C . PHE A 1 84 ? 15.347 -1.778 11.196 1.00 46.19 84 PHE A C 1
ATOM 680 O O . PHE A 1 84 ? 15.940 -2.831 10.982 1.00 46.19 84 PHE A O 1
ATOM 687 N N . PHE A 1 85 ? 14.828 -1.506 12.397 1.00 38.94 85 PHE A N 1
ATOM 688 C CA . PHE A 1 85 ? 15.067 -2.372 13.565 1.00 38.94 85 PHE A CA 1
ATOM 689 C C . PHE A 1 85 ? 14.015 -3.468 13.799 1.00 38.94 85 PHE A C 1
ATOM 691 O O . PHE A 1 85 ? 14.186 -4.279 14.703 1.00 38.94 85 PHE A O 1
ATOM 698 N N . SER A 1 86 ? 12.940 -3.531 13.006 1.00 35.09 86 SER A N 1
ATOM 699 C CA . SER A 1 86 ? 11.812 -4.442 13.287 1.00 35.09 86 SER A CA 1
ATOM 700 C C . SER A 1 86 ? 11.847 -5.794 12.559 1.00 35.09 86 SER A C 1
ATOM 702 O O . SER A 1 86 ? 10.879 -6.543 12.646 1.00 35.09 86 SER A O 1
ATOM 704 N N . LEU A 1 87 ? 12.924 -6.136 11.846 1.00 43.34 87 LEU A N 1
ATOM 705 C CA . LEU A 1 87 ? 13.054 -7.417 11.130 1.00 43.34 87 LEU A CA 1
ATOM 706 C C . LEU A 1 87 ? 14.431 -8.053 11.375 1.00 43.34 87 LEU A C 1
ATOM 708 O O . LEU A 1 87 ? 15.169 -8.354 10.437 1.00 43.34 87 LEU A O 1
ATOM 712 N N . GLN A 1 88 ? 14.762 -8.226 12.657 1.00 38.47 88 GLN A N 1
ATOM 713 C CA . GLN A 1 88 ? 15.822 -9.125 13.117 1.00 38.47 88 GLN A CA 1
ATOM 714 C C . GLN A 1 88 ? 15.213 -10.431 13.634 1.00 38.47 88 GLN A C 1
ATOM 716 O O . GLN A 1 88 ? 14.138 -10.358 14.274 1.00 38.47 88 GLN A O 1
#

Foldseek 3Di:
DDLVVVCVVVVNDSVVSVCVVVVVDDPPDDDPDDPPDDPVVVVVLVVVVVVCVVVVVVPDPVNSVVVVQVVCVVVVHHDDPVVPPPPD